Protein AF-A0A8K0J5G6-F1 (afdb_monomer)

Secondary structure (DSSP, 8-state):
-GGGHHHHHTS-GGG---TT-TTSPTT--TTSTHHHHHHHHHHHTTPPTTPPPPPGGG-EEEESSHHHHHHHHHTT-EEEE---HHHHHHTTT-HHHHHTT-S-TTSS--GGGS--TT-SSEEE-S-STT--GGGGT-----

Nearest PDB structures (foldseek):
  3s6j-assembly3_C  TM=9.181E-01  e=6.666E-02  Pseudomonas syringae pv. tomato
  3s6j-assembly3_D  TM=9.402E-01  e=8.494E-02  Pseudomonas syringae pv. tomato
  3iru-assembly1_A  TM=5.381E-01  e=3.864E-02  Oleispira antarctica
  2hcf-assembly1_A  TM=8.302E-01  e=1.466E+00  Chlorobaculum tepidum
  8k74-assembly1_B  TM=6.099E-01  e=4.363E+00  Klebsiella sp. PCX

Radius of gyration: 15.71 Å; Cα contacts (8 Å, |Δi|>4): 194; chains: 1; bounding box: 45×36×41 Å

pLDDT: mean 92.52, std 8.74, range [51.78, 98.62]

InterPro domains:
  IPR006439 HAD hydrolase, subfamily IA [TIGR01509] (26-82)
  IPR023214 HAD superfamily [G3DSA:3.40.50.1000] (2-93)
  IPR036412 HAD-like superfamily [SSF56784] (5-88)

Foldseek 3Di:
DVVCPVVCVVPDPQLDQDPPRPVADPPCDFLAQVSVVVSLVSVQVPDDPPDDRDDQQLDEAEEADLRSLLNSQLSVHAYEHAHDVVVCVVCPPCVQCSNQSNPCPVPDDPNVSTGHRPPNSYDYDNDCPPPPCVVSVHDDDD

Solvent-accessible surface area (backbone atoms only — not comparable to full-atom values): 8508 Å² total; per-residue (Å²): 116,84,91,44,52,74,70,52,65,81,48,62,73,84,56,66,74,59,99,81,42,83,89,58,60,89,90,42,52,70,34,41,25,52,64,59,50,49,36,52,49,40,46,51,75,67,55,59,94,89,60,80,73,79,52,46,71,77,38,79,41,80,32,53,49,69,38,47,39,20,8,30,28,46,44,53,24,26,32,41,37,41,45,54,72,68,57,50,65,76,44,64,93,42,57,52,39,36,54,9,25,63,70,48,78,76,49,88,72,62,69,89,47,32,57,54,68,86,67,72,55,33,48,81,40,89,67,69,94,78,58,65,42,70,84,73,74,47,76,79,88,128

Mean predicted aligned error: 4.29 Å

Sequence (142 aa):
TGHLADLFGVFPEHRRVLGDDARLAPGRGKPLPDIFLLALRTINESLDEGEEPVAPEECLVFEDAVPGVEAGRRAGMRVVWVPHPKLKEEVAGREGEILAGRAGEAGEVDMHQVGEVDDGWAEELATLEAFAFAKYGIVPAV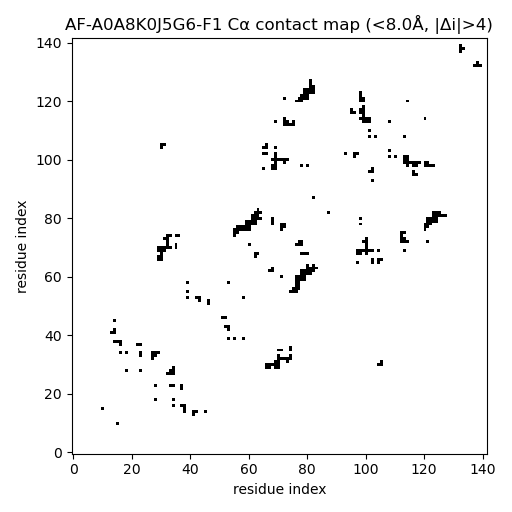

Organism: NCBI:txid83212

Structure (mmCIF, N/CA/C/O backbone):
data_AF-A0A8K0J5G6-F1
#
_entry.id   AF-A0A8K0J5G6-F1
#
loop_
_atom_site.group_PDB
_atom_site.id
_atom_site.type_symbol
_atom_site.label_atom_id
_atom_site.label_alt_id
_atom_site.label_comp_id
_atom_site.label_asym_id
_atom_site.label_entity_id
_atom_site.label_seq_id
_atom_site.pdbx_PDB_ins_code
_atom_site.Cartn_x
_atom_site.Cartn_y
_atom_site.Cartn_z
_atom_site.occupancy
_atom_site.B_iso_or_equiv
_atom_site.auth_seq_id
_atom_site.auth_comp_id
_atom_site.auth_asym_id
_atom_site.auth_atom_id
_atom_site.pdbx_PDB_model_num
ATOM 1 N N . THR A 1 1 ? -5.759 19.868 -5.446 1.00 51.78 1 THR A N 1
ATOM 2 C CA . THR A 1 1 ? -6.569 18.695 -5.046 1.00 51.78 1 THR A CA 1
ATOM 3 C C . THR A 1 1 ? -8.070 18.852 -5.300 1.00 51.78 1 THR A C 1
ATOM 5 O O . THR A 1 1 ? -8.770 17.854 -5.226 1.00 51.78 1 THR A O 1
ATOM 8 N N . GLY A 1 2 ? -8.587 20.036 -5.681 1.00 57.91 2 GLY A N 1
ATOM 9 C CA . GLY A 1 2 ? -10.033 20.263 -5.884 1.00 57.91 2 GLY A CA 1
ATOM 10 C C . GLY A 1 2 ? -10.731 19.407 -6.956 1.00 57.91 2 GLY A C 1
ATOM 11 O O . GLY A 1 2 ? -11.944 19.274 -6.910 1.00 57.91 2 GLY A O 1
ATOM 12 N N . HIS A 1 3 ? -9.989 18.783 -7.877 1.00 63.19 3 HIS A N 1
ATOM 13 C CA . HIS A 1 3 ? -10.540 17.905 -8.924 1.00 63.19 3 HIS A CA 1
ATOM 14 C C . HIS A 1 3 ? -10.802 16.457 -8.458 1.00 63.19 3 HIS A C 1
ATOM 16 O O . HIS A 1 3 ? -11.323 15.664 -9.230 1.00 63.19 3 HIS A O 1
ATOM 22 N N . LEU A 1 4 ? -10.423 16.104 -7.221 1.00 71.88 4 LEU A N 1
ATOM 23 C CA . LEU A 1 4 ? -10.553 14.752 -6.647 1.00 71.88 4 LEU A CA 1
ATOM 24 C C . LEU A 1 4 ? -11.499 14.719 -5.435 1.00 71.88 4 LEU A C 1
ATOM 26 O O . LEU A 1 4 ? -11.541 13.725 -4.715 1.00 71.88 4 LEU A O 1
ATOM 30 N N . ALA A 1 5 ? -12.235 15.805 -5.177 1.00 74.88 5 ALA A N 1
ATOM 31 C CA . ALA A 1 5 ? -13.109 15.912 -4.008 1.00 74.88 5 ALA A CA 1
ATOM 32 C C . ALA A 1 5 ? -14.163 14.791 -3.975 1.00 74.88 5 ALA A C 1
ATOM 34 O O . ALA A 1 5 ? -14.349 14.167 -2.933 1.00 74.88 5 ALA A O 1
ATOM 35 N N . ASP A 1 6 ? -14.761 14.482 -5.129 1.00 82.75 6 ASP A N 1
ATOM 36 C CA . ASP A 1 6 ? -15.745 13.403 -5.265 1.00 82.75 6 ASP A CA 1
ATOM 37 C C . ASP A 1 6 ? -15.118 12.027 -5.002 1.00 82.75 6 ASP A C 1
ATOM 39 O O . ASP A 1 6 ? -15.710 11.202 -4.308 1.00 82.75 6 ASP A O 1
ATOM 43 N N . LEU A 1 7 ? -13.883 11.804 -5.475 1.00 84.06 7 LEU A N 1
ATOM 44 C CA . LEU A 1 7 ? -13.143 10.567 -5.217 1.00 84.06 7 LEU A CA 1
ATOM 45 C C . LEU A 1 7 ? -12.858 10.393 -3.725 1.00 84.06 7 LEU A C 1
ATOM 47 O O . LEU A 1 7 ? -13.044 9.309 -3.189 1.00 84.06 7 LEU A O 1
ATOM 51 N N . PHE A 1 8 ? -12.420 11.443 -3.030 1.00 85.94 8 PHE A N 1
ATOM 52 C CA . PHE A 1 8 ? -12.171 11.338 -1.593 1.00 85.94 8 PHE A CA 1
ATOM 53 C C . PHE A 1 8 ? -13.460 11.225 -0.777 1.00 85.94 8 PHE A C 1
ATOM 55 O O . PHE A 1 8 ? -13.427 10.675 0.322 1.00 85.94 8 PHE A O 1
ATOM 62 N N . GLY A 1 9 ? -14.590 11.697 -1.310 1.00 89.00 9 GLY A N 1
ATOM 63 C CA . GLY A 1 9 ? -15.898 11.671 -0.659 1.00 89.00 9 GLY A CA 1
ATOM 64 C C . GLY A 1 9 ? -16.368 10.280 -0.229 1.00 89.00 9 GLY A C 1
ATOM 65 O O . GLY A 1 9 ? -17.086 10.181 0.762 1.00 89.00 9 GLY A O 1
ATOM 66 N N . VAL A 1 10 ? -15.921 9.214 -0.903 1.00 90.44 10 VAL A N 1
ATOM 67 C CA . VAL A 1 10 ? -16.287 7.827 -0.552 1.00 90.44 10 VAL A CA 1
ATOM 68 C C . VAL A 1 10 ? -15.520 7.277 0.658 1.00 90.44 10 VAL A C 1
ATOM 70 O O . VAL A 1 10 ? -15.898 6.243 1.201 1.00 90.44 10 VAL A O 1
ATOM 73 N N . PHE A 1 11 ? -14.466 7.963 1.110 1.00 92.31 11 PHE A N 1
ATOM 74 C CA . PHE A 1 11 ? -13.690 7.584 2.293 1.00 92.31 11 PHE A CA 1
ATOM 75 C C . PHE A 1 11 ? -14.057 8.485 3.480 1.00 92.31 11 PHE A C 1
ATOM 77 O O . PHE A 1 11 ? -14.047 9.709 3.314 1.00 92.31 11 PHE A O 1
ATOM 84 N N . PRO A 1 12 ? -14.317 7.953 4.689 1.00 93.00 12 PRO A N 1
ATOM 85 C CA . PRO A 1 12 ? -14.511 8.776 5.883 1.00 93.00 12 PRO A CA 1
ATOM 86 C C . PRO A 1 12 ? -13.306 9.687 6.122 1.00 93.00 12 PRO A C 1
ATOM 88 O O . PRO A 1 12 ? -12.172 9.220 6.085 1.00 93.00 12 PRO A O 1
ATOM 91 N N . GLU A 1 13 ? -13.536 10.978 6.379 1.00 93.62 13 GLU A N 1
ATOM 92 C CA . GLU A 1 13 ? -12.463 11.983 6.478 1.00 93.62 13 GLU A CA 1
ATOM 93 C C . GLU A 1 13 ? -11.377 11.597 7.488 1.00 93.62 13 GLU A C 1
ATOM 95 O O . GLU A 1 13 ? -10.194 11.664 7.171 1.00 93.62 13 GLU A O 1
ATOM 100 N N . HIS A 1 14 ? -11.779 11.095 8.657 1.00 94.06 14 HIS A N 1
ATOM 101 C CA . HIS A 1 14 ? -10.860 10.683 9.718 1.00 94.06 14 HIS A CA 1
ATOM 102 C C . HIS A 1 14 ? -10.005 9.454 9.362 1.00 94.06 14 HIS A C 1
ATOM 104 O O . HIS A 1 14 ? -9.019 9.212 10.044 1.00 94.06 14 HIS A O 1
ATOM 110 N N . ARG A 1 15 ? -10.349 8.696 8.307 1.00 95.31 15 ARG A N 1
ATOM 111 C CA . ARG A 1 15 ? -9.567 7.553 7.793 1.00 95.31 15 ARG A CA 1
ATOM 112 C C . ARG A 1 15 ? -8.681 7.915 6.599 1.00 95.31 15 ARG A C 1
ATOM 114 O O . ARG A 1 15 ? -7.977 7.053 6.080 1.00 95.31 15 ARG A O 1
ATOM 121 N N . ARG A 1 16 ? -8.697 9.169 6.135 1.00 94.88 16 ARG A N 1
ATOM 122 C CA . ARG A 1 16 ? -7.869 9.610 5.004 1.00 94.88 16 ARG A CA 1
ATOM 123 C C . ARG A 1 16 ? -6.452 9.916 5.488 1.00 94.88 16 ARG A C 1
ATOM 125 O O . ARG A 1 16 ? -6.260 10.739 6.376 1.00 94.88 16 ARG A O 1
ATOM 132 N N . VAL A 1 17 ? -5.465 9.281 4.863 1.00 95.44 17 VAL A N 1
ATOM 133 C CA . VAL A 1 17 ? -4.035 9.574 5.037 1.00 95.44 17 VAL A CA 1
ATOM 134 C C . VAL A 1 17 ? -3.486 9.996 3.681 1.00 95.44 17 VAL A C 1
ATOM 136 O O . VAL A 1 17 ? -3.629 9.263 2.703 1.00 95.44 17 VAL A O 1
ATOM 139 N N . LEU A 1 18 ? -2.895 11.187 3.606 1.00 93.50 18 LEU A N 1
ATOM 140 C CA . LEU A 1 18 ? -2.361 11.761 2.368 1.00 93.50 18 LEU A CA 1
ATOM 141 C C . LEU A 1 18 ? -0.828 11.842 2.419 1.00 93.50 18 LEU A C 1
ATOM 143 O O . LEU A 1 18 ? -0.216 11.681 3.470 1.00 93.50 18 LEU A O 1
ATOM 147 N N . GLY A 1 19 ? -0.190 12.073 1.268 1.00 89.00 19 GLY A N 1
ATOM 148 C CA . GLY A 1 19 ? 1.277 12.100 1.173 1.00 89.00 19 GLY A CA 1
ATOM 149 C C . GLY A 1 19 ? 1.949 13.230 1.965 1.00 89.00 19 GLY A C 1
ATOM 150 O O . GLY A 1 19 ? 3.131 13.132 2.277 1.00 89.00 19 GLY A O 1
ATOM 151 N N . ASP A 1 20 ? 1.203 14.283 2.295 1.00 90.06 20 ASP A N 1
ATOM 152 C CA . ASP A 1 20 ? 1.614 15.433 3.101 1.00 90.06 20 ASP A CA 1
ATOM 153 C C . ASP A 1 20 ? 1.098 15.371 4.552 1.00 90.06 20 ASP A C 1
ATOM 155 O O . ASP A 1 20 ? 1.144 16.371 5.270 1.00 90.06 20 ASP A O 1
ATOM 159 N N . ASP A 1 21 ? 0.617 14.208 5.003 1.00 94.50 21 ASP A N 1
ATOM 160 C CA . ASP A 1 21 ? 0.138 14.019 6.371 1.00 94.50 21 ASP A CA 1
ATOM 161 C C . ASP A 1 21 ? 1.254 14.290 7.393 1.00 94.50 21 ASP A C 1
ATOM 163 O O . ASP A 1 21 ? 2.297 13.634 7.401 1.00 94.50 21 ASP A O 1
ATOM 167 N N . ALA A 1 22 ? 1.020 15.249 8.293 1.00 94.25 22 ALA A N 1
ATOM 168 C CA . ALA A 1 22 ? 2.002 15.698 9.280 1.00 94.25 22 ALA A CA 1
ATOM 169 C C . ALA A 1 22 ? 2.418 14.612 10.292 1.00 94.25 22 ALA A C 1
ATOM 171 O O . ALA A 1 22 ? 3.407 14.788 11.004 1.00 94.25 22 ALA A O 1
ATOM 172 N N . ARG A 1 23 ? 1.676 13.499 10.378 1.00 95.12 23 ARG A N 1
ATOM 173 C CA . ARG A 1 23 ? 2.031 12.337 11.208 1.00 95.12 23 ARG A CA 1
ATOM 174 C C . ARG A 1 23 ? 3.166 11.509 10.596 1.00 95.12 23 ARG A C 1
ATOM 176 O O . ARG A 1 23 ? 3.753 10.689 11.299 1.00 95.12 23 ARG A O 1
ATOM 183 N N . LEU A 1 24 ? 3.492 11.714 9.318 1.00 94.38 24 LEU A N 1
ATOM 184 C CA . LEU A 1 24 ? 4.635 11.088 8.659 1.00 94.38 24 LEU A CA 1
ATOM 185 C C . LEU A 1 24 ? 5.902 11.907 8.909 1.00 94.38 24 LEU A C 1
ATOM 187 O O . LEU A 1 24 ? 5.961 13.106 8.632 1.00 94.38 24 LEU A O 1
ATOM 191 N N . ALA A 1 25 ? 6.951 11.255 9.410 1.00 92.00 25 ALA A N 1
ATOM 192 C CA . ALA A 1 25 ? 8.230 11.930 9.586 1.00 92.00 25 ALA A CA 1
ATOM 193 C C . ALA A 1 25 ? 8.887 12.245 8.221 1.00 92.00 25 ALA A C 1
ATOM 195 O O . ALA A 1 25 ? 8.747 11.471 7.267 1.00 92.00 25 ALA A O 1
ATOM 196 N N .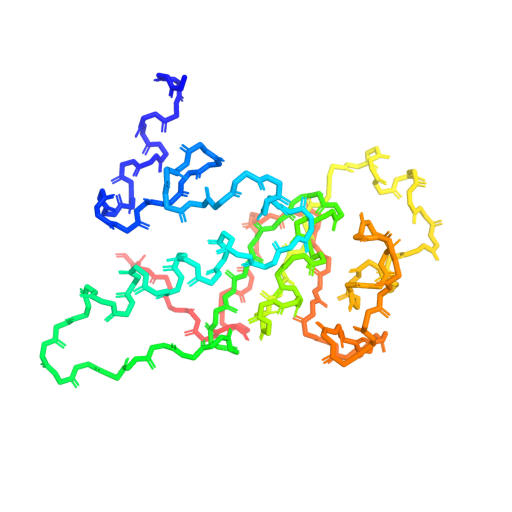 PRO A 1 26 ? 9.638 13.358 8.101 1.00 92.12 26 PRO A N 1
ATOM 197 C CA . PRO A 1 26 ? 10.328 13.707 6.862 1.00 92.12 26 PRO A CA 1
ATOM 198 C C . PRO A 1 26 ? 11.226 12.571 6.356 1.00 92.12 26 PRO A C 1
ATOM 200 O O . PRO A 1 26 ? 11.979 11.975 7.124 1.00 92.12 26 PRO A O 1
ATOM 203 N N . GLY A 1 27 ? 11.146 12.272 5.057 1.00 90.06 27 GLY A N 1
ATOM 204 C CA . GLY A 1 27 ? 11.914 11.186 4.437 1.00 90.06 27 GLY A CA 1
ATOM 205 C C . GLY A 1 27 ? 11.355 9.779 4.679 1.00 90.06 27 GLY A C 1
ATOM 206 O O . GLY A 1 27 ? 11.981 8.813 4.260 1.00 90.06 27 GLY A O 1
ATOM 207 N N . ARG A 1 28 ? 10.181 9.645 5.312 1.00 91.81 28 ARG A N 1
ATOM 208 C CA . ARG A 1 28 ? 9.489 8.360 5.534 1.00 91.81 28 ARG A CA 1
ATOM 209 C C . ARG A 1 28 ? 8.410 8.048 4.494 1.00 91.81 28 ARG A C 1
ATOM 211 O O . ARG A 1 28 ? 7.482 7.292 4.759 1.00 91.81 28 ARG A O 1
ATOM 218 N N . GLY A 1 29 ? 8.508 8.655 3.313 1.00 91.31 29 GLY A N 1
ATOM 219 C CA . GLY A 1 29 ? 7.646 8.308 2.188 1.00 91.31 29 GLY A CA 1
ATOM 220 C C . GLY A 1 29 ? 7.957 6.915 1.636 1.00 91.31 29 GLY A C 1
ATOM 221 O O . GLY A 1 29 ? 8.930 6.268 2.030 1.00 91.31 29 GLY A O 1
ATOM 222 N N . LYS A 1 30 ? 7.150 6.476 0.667 1.00 95.19 30 LYS A N 1
ATOM 223 C CA . LYS A 1 30 ? 7.440 5.279 -0.136 1.00 95.19 30 LYS A CA 1
ATOM 224 C C . LYS A 1 30 ? 8.876 5.376 -0.678 1.00 95.19 30 LYS A C 1
ATOM 226 O O . LYS A 1 30 ? 9.263 6.462 -1.115 1.00 95.19 30 LYS A O 1
ATOM 231 N N . PRO A 1 31 ? 9.663 4.292 -0.644 1.00 95.50 31 PRO A N 1
ATOM 232 C CA . PRO A 1 31 ? 9.268 2.887 -0.461 1.00 95.50 31 PRO A CA 1
ATOM 233 C C . PRO A 1 31 ? 9.243 2.377 0.992 1.00 95.50 31 PRO A C 1
ATOM 235 O O . PRO A 1 31 ? 9.189 1.167 1.230 1.00 95.50 31 PRO A O 1
ATOM 238 N N . LEU A 1 32 ? 9.301 3.269 1.982 1.00 94.88 32 LEU A N 1
ATOM 239 C CA . LEU A 1 32 ? 9.100 2.895 3.380 1.00 94.88 32 LEU A CA 1
ATOM 240 C C . LEU A 1 32 ? 7.602 2.658 3.663 1.00 94.88 32 LEU A C 1
ATOM 242 O O . LEU A 1 32 ? 6.751 3.302 3.041 1.00 94.88 32 LEU A O 1
ATOM 246 N N . PRO A 1 33 ? 7.256 1.735 4.582 1.00 96.31 33 PRO A N 1
ATOM 247 C CA . PRO A 1 33 ? 5.877 1.278 4.772 1.00 96.31 33 PRO A CA 1
ATOM 248 C C . PRO A 1 33 ? 4.999 2.258 5.563 1.00 96.31 33 PRO A C 1
ATOM 250 O O . PRO A 1 33 ? 3.807 2.017 5.744 1.00 96.31 33 PRO A O 1
ATOM 253 N N . ASP A 1 34 ? 5.576 3.348 6.070 1.00 96.62 34 ASP A N 1
ATOM 254 C CA . ASP A 1 34 ? 4.992 4.207 7.099 1.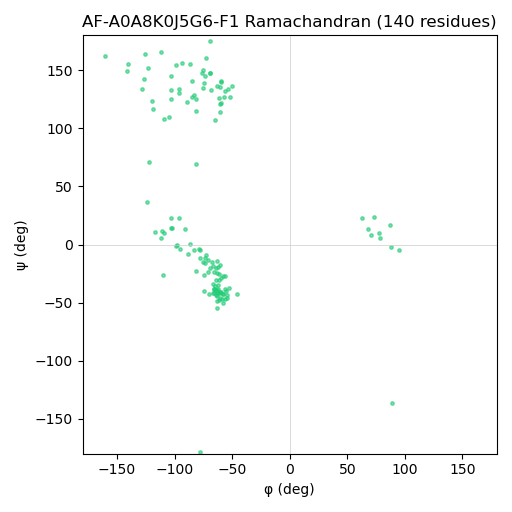00 96.62 34 ASP A CA 1
ATOM 255 C C . ASP A 1 34 ? 3.609 4.746 6.733 1.00 96.62 34 ASP A C 1
ATOM 257 O O . ASP A 1 34 ? 2.730 4.769 7.589 1.00 96.62 34 ASP A O 1
ATOM 261 N N . ILE A 1 35 ? 3.380 5.130 5.473 1.00 97.50 35 ILE A N 1
ATOM 262 C CA . ILE A 1 35 ? 2.069 5.639 5.042 1.00 97.50 35 ILE A CA 1
ATOM 263 C C . ILE A 1 3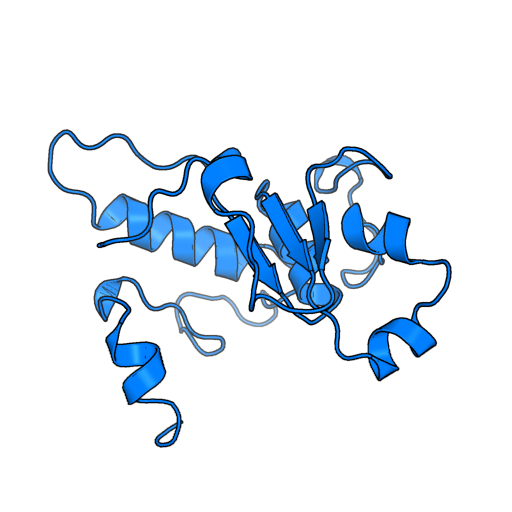5 ? 0.975 4.568 5.113 1.00 97.50 35 ILE A C 1
ATOM 265 O O . ILE A 1 35 ? -0.139 4.860 5.545 1.00 97.50 35 ILE A O 1
ATOM 269 N N . PHE A 1 36 ? 1.296 3.320 4.764 1.00 98.19 36 PHE A N 1
ATOM 270 C CA . PHE A 1 36 ? 0.351 2.208 4.837 1.00 98.19 36 PHE A CA 1
ATOM 271 C C . PHE A 1 36 ? 0.119 1.771 6.284 1.00 98.19 36 PHE A C 1
ATOM 273 O O . PHE A 1 36 ? -1.022 1.560 6.689 1.00 98.19 36 PHE A O 1
ATOM 280 N N . LEU A 1 37 ? 1.174 1.731 7.102 1.00 98.06 37 LEU A N 1
ATOM 281 C CA . LEU A 1 37 ? 1.054 1.444 8.535 1.00 98.06 37 LEU A CA 1
ATOM 282 C C . LEU A 1 37 ? 0.275 2.537 9.280 1.00 98.06 37 LEU A C 1
ATOM 284 O O . LEU A 1 37 ? -0.488 2.237 10.198 1.00 98.06 37 LEU A O 1
ATOM 288 N N . LEU A 1 38 ? 0.432 3.803 8.884 1.00 98.19 38 LEU A N 1
ATOM 289 C CA . LEU A 1 38 ? -0.351 4.916 9.413 1.00 98.19 38 LEU A CA 1
ATOM 290 C C . LEU A 1 38 ? -1.825 4.805 9.007 1.00 98.19 38 LEU A C 1
ATOM 292 O O . LEU A 1 38 ? -2.696 5.040 9.845 1.00 98.19 38 LEU A O 1
ATOM 296 N N . ALA A 1 39 ? -2.114 4.423 7.760 1.00 98.19 39 ALA A N 1
ATOM 297 C CA . ALA A 1 39 ? -3.481 4.176 7.309 1.00 98.19 39 ALA A CA 1
ATOM 298 C C . ALA A 1 39 ? -4.137 3.036 8.103 1.00 98.19 39 ALA A C 1
ATOM 300 O O . ALA A 1 39 ? -5.223 3.232 8.647 1.00 98.19 39 ALA A O 1
ATOM 301 N N . LEU A 1 40 ? -3.450 1.899 8.266 1.00 98.50 40 LEU A N 1
ATOM 302 C CA . LEU A 1 40 ? -3.945 0.774 9.064 1.00 98.50 40 LEU A CA 1
ATOM 303 C C . LEU A 1 40 ? -4.204 1.177 10.521 1.00 98.50 40 LEU A C 1
ATOM 305 O O . LEU A 1 40 ? -5.273 0.904 11.061 1.00 98.50 40 LEU A O 1
ATOM 309 N N . ARG A 1 41 ? -3.253 1.878 11.150 1.00 98.12 41 ARG A N 1
ATOM 310 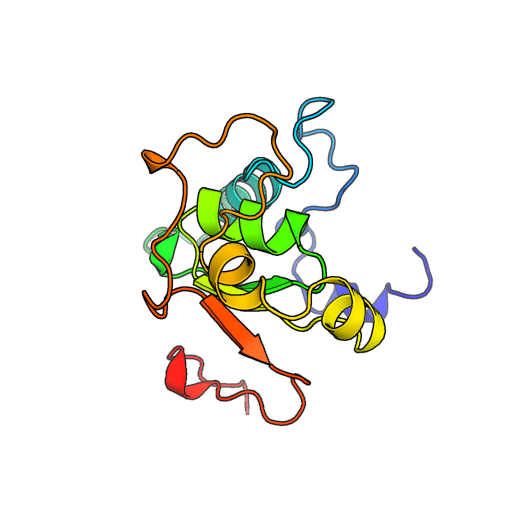C CA . ARG A 1 41 ? -3.428 2.410 12.507 1.00 98.12 41 ARG A CA 1
ATOM 311 C C . ARG A 1 41 ? -4.661 3.307 12.596 1.00 98.12 41 ARG A C 1
ATOM 313 O O . ARG A 1 41 ? -5.458 3.139 13.507 1.00 98.12 41 ARG A O 1
ATOM 320 N N . THR A 1 42 ? -4.823 4.223 11.643 1.00 98.00 42 THR A N 1
ATOM 321 C CA . THR A 1 42 ? -5.954 5.160 11.614 1.00 98.00 42 THR A CA 1
ATOM 322 C C . THR A 1 42 ? -7.290 4.419 11.489 1.00 98.00 42 THR A C 1
ATOM 324 O O . THR A 1 42 ? -8.262 4.802 12.133 1.00 98.00 42 THR A O 1
ATOM 327 N N . ILE A 1 43 ? -7.345 3.339 10.699 1.00 97.38 43 ILE A N 1
ATOM 328 C CA . ILE A 1 43 ? -8.524 2.468 10.613 1.00 97.38 43 ILE A CA 1
ATOM 329 C C . ILE A 1 43 ? -8.789 1.815 11.972 1.00 97.38 43 ILE A C 1
ATOM 331 O O . ILE A 1 43 ? -9.875 2.007 12.514 1.00 97.38 43 ILE A O 1
ATOM 335 N N . ASN A 1 44 ? -7.795 1.135 12.548 1.00 98.06 44 ASN A N 1
ATOM 336 C CA . ASN A 1 44 ? -7.934 0.395 13.806 1.00 98.06 44 ASN A CA 1
ATOM 337 C C . ASN A 1 44 ? -8.294 1.286 15.007 1.00 98.06 44 ASN A C 1
ATOM 339 O O . ASN A 1 44 ? -9.066 0.874 15.865 1.00 98.06 44 ASN A O 1
ATOM 343 N N . GLU A 1 45 ? -7.789 2.519 15.062 1.00 97.19 45 GLU A N 1
ATOM 344 C CA . GLU A 1 45 ? -8.135 3.503 16.102 1.00 97.19 45 GLU A CA 1
ATOM 345 C C . GLU A 1 45 ? -9.569 4.048 15.969 1.00 97.19 45 GLU A C 1
ATOM 347 O O . GLU A 1 45 ? -10.072 4.686 16.892 1.00 97.19 45 GLU A O 1
ATOM 352 N N . SER A 1 46 ? -10.223 3.813 14.830 1.00 96.56 46 SER A N 1
ATOM 353 C CA . SER A 1 46 ? -11.578 4.288 14.520 1.00 96.56 46 SER A CA 1
ATOM 354 C C . SER A 1 46 ? -12.623 3.172 14.450 1.00 96.56 46 SER A C 1
ATOM 356 O O . SER A 1 46 ? -13.707 3.395 13.907 1.00 96.56 46 SER A O 1
ATOM 358 N N . LEU A 1 47 ? -12.270 1.967 14.898 1.00 96.31 47 LEU A N 1
ATOM 359 C CA . LEU A 1 47 ? -13.193 0.842 15.004 1.00 96.31 47 LEU A CA 1
ATOM 360 C C . LEU A 1 47 ? -14.126 1.022 16.206 1.00 96.31 47 LEU A C 1
ATOM 362 O O . LEU A 1 47 ? -13.751 1.640 17.208 1.00 96.31 47 LEU A O 1
ATOM 366 N N . ASP A 1 48 ? -15.336 0.480 16.098 1.00 95.94 48 ASP A N 1
ATOM 367 C CA . ASP A 1 48 ? -16.308 0.493 17.188 1.00 95.94 48 ASP A CA 1
ATOM 368 C C . ASP A 1 48 ? -15.905 -0.486 18.308 1.00 95.94 48 ASP A C 1
ATOM 370 O O . ASP A 1 48 ? -15.114 -1.417 18.126 1.00 95.94 48 ASP A O 1
ATOM 374 N N . GLU A 1 49 ? -16.456 -0.287 19.509 1.00 94.25 49 GLU A N 1
ATOM 375 C CA . GLU A 1 49 ? -16.191 -1.180 20.639 1.00 94.25 49 GLU A CA 1
ATOM 376 C C . GLU A 1 49 ? -16.625 -2.619 20.312 1.00 94.25 49 GLU A C 1
ATOM 378 O O . GLU A 1 49 ? -17.792 -2.888 20.030 1.00 94.25 49 GLU A O 1
ATOM 383 N N . GLY A 1 50 ? -15.674 -3.553 20.390 1.00 94.38 50 GLY A N 1
ATOM 384 C CA . GLY A 1 50 ? -15.901 -4.973 20.118 1.00 94.38 50 GLY A CA 1
ATOM 385 C C . GLY A 1 50 ? -15.570 -5.418 18.692 1.00 94.38 50 GLY A C 1
ATOM 386 O O . GLY A 1 50 ? -15.608 -6.620 18.437 1.00 94.38 50 GLY A O 1
ATOM 387 N N . GLU A 1 51 ? -15.210 -4.505 17.787 1.00 96.81 51 GLU A N 1
ATOM 388 C CA . GLU A 1 51 ? -14.623 -4.877 16.497 1.00 96.81 51 GLU A CA 1
ATOM 389 C C . GLU A 1 51 ? -13.163 -5.334 16.670 1.00 96.81 51 GLU A C 1
ATOM 391 O O . GLU A 1 51 ? -12.390 -4.756 17.441 1.00 96.81 51 GLU A O 1
ATOM 396 N N . GLU A 1 52 ? -12.777 -6.395 15.958 1.00 96.94 52 GLU A N 1
ATOM 397 C CA . GLU A 1 52 ? -11.400 -6.894 15.969 1.00 96.94 52 GLU A CA 1
ATOM 398 C C . GLU A 1 52 ? -10.487 -5.981 15.127 1.00 96.94 52 GLU A C 1
ATOM 400 O O . GLU A 1 52 ? -10.864 -5.602 14.015 1.00 96.94 52 GLU A O 1
ATOM 405 N N . PRO A 1 53 ? -9.285 -5.617 15.619 1.00 97.44 53 PRO A N 1
ATOM 406 C CA . PRO A 1 53 ? -8.322 -4.858 14.829 1.00 97.44 53 PRO A CA 1
ATOM 40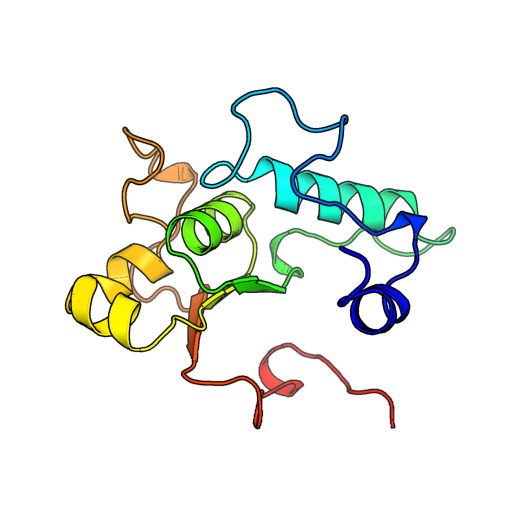7 C C . PRO A 1 53 ? -7.908 -5.608 13.562 1.00 97.44 53 PRO A C 1
ATOM 409 O O . PRO A 1 53 ? -7.557 -6.783 13.624 1.00 97.44 53 PRO A O 1
ATOM 412 N N . VAL A 1 54 ? -7.854 -4.891 12.443 1.00 97.81 54 VAL A N 1
ATOM 413 C CA . VAL A 1 54 ? -7.397 -5.414 11.153 1.00 97.81 54 VAL A CA 1
ATOM 414 C C . VAL A 1 54 ? -5.896 -5.699 11.217 1.00 97.81 54 VAL A C 1
ATOM 416 O O . VAL A 1 54 ? -5.112 -4.858 11.682 1.00 97.81 54 VAL A O 1
ATOM 419 N N . ALA A 1 55 ? -5.482 -6.868 10.737 1.00 97.94 55 ALA A N 1
ATOM 420 C CA . ALA A 1 55 ? -4.080 -7.238 10.594 1.00 97.94 55 ALA A CA 1
ATOM 421 C C . ALA A 1 55 ? -3.502 -6.762 9.242 1.00 97.94 55 ALA A C 1
ATOM 423 O O . ALA A 1 55 ? -4.242 -6.575 8.270 1.00 97.94 55 ALA A O 1
ATOM 424 N N . PRO A 1 56 ? -2.175 -6.557 9.121 1.00 97.94 56 PRO A N 1
ATOM 425 C CA . PRO A 1 56 ? -1.574 -6.162 7.848 1.00 97.94 56 PRO A CA 1
ATOM 426 C C . PRO A 1 56 ? -1.879 -7.118 6.685 1.00 97.94 56 PRO A C 1
ATOM 428 O O . PRO A 1 56 ? -2.148 -6.668 5.576 1.00 97.94 56 PRO A O 1
ATOM 431 N N . GLU A 1 57 ? -1.909 -8.424 6.932 1.00 96.38 57 GLU A N 1
ATOM 432 C CA . GLU A 1 57 ? -2.219 -9.459 5.940 1.00 96.38 57 GLU A CA 1
ATOM 433 C C . GLU A 1 57 ? -3.665 -9.425 5.419 1.00 96.38 57 GLU A C 1
ATOM 435 O O . GLU A 1 57 ? -3.957 -9.962 4.346 1.00 96.38 57 GLU A O 1
ATOM 440 N N . GLU A 1 58 ? -4.562 -8.761 6.148 1.00 96.56 58 GLU A N 1
ATOM 441 C CA . GLU A 1 58 ? -5.954 -8.527 5.758 1.00 96.56 58 GLU A CA 1
ATOM 442 C C . GLU A 1 58 ? -6.108 -7.245 4.927 1.00 96.56 58 GLU A C 1
ATOM 444 O O . GLU A 1 58 ? -7.168 -6.987 4.354 1.00 96.56 58 GLU A O 1
ATOM 449 N N . CYS A 1 59 ? -5.045 -6.444 4.814 1.00 98.00 59 CYS A N 1
ATOM 450 C CA . CYS A 1 59 ? -5.032 -5.241 3.997 1.00 98.00 59 CYS A CA 1
ATOM 451 C C . CYS A 1 59 ? -4.684 -5.556 2.539 1.00 98.00 59 CYS A C 1
ATOM 453 O O . CYS A 1 59 ? -3.773 -6.334 2.237 1.00 98.00 59 CYS A O 1
ATOM 455 N N . LEU A 1 60 ? -5.372 -4.864 1.629 1.00 98.06 60 LEU A N 1
ATOM 456 C CA . LEU A 1 60 ? -5.105 -4.889 0.197 1.00 98.06 60 LEU A CA 1
ATOM 457 C C . LEU A 1 60 ? -4.726 -3.491 -0.299 1.00 98.06 60 LEU A C 1
ATOM 459 O O . LEU A 1 60 ? -5.532 -2.563 -0.254 1.00 98.06 60 LEU A O 1
ATOM 463 N N . VAL A 1 61 ? -3.502 -3.358 -0.796 1.00 98.31 61 VAL A N 1
ATOM 464 C CA . VAL A 1 61 ? -2.951 -2.122 -1.353 1.00 98.31 61 VAL A CA 1
ATOM 465 C C . VAL A 1 61 ? -3.109 -2.128 -2.869 1.00 98.31 61 VAL A C 1
ATOM 467 O O . VAL A 1 61 ? -2.696 -3.077 -3.528 1.00 98.31 61 VAL A O 1
ATOM 470 N N . PHE A 1 62 ? -3.650 -1.048 -3.430 1.00 98.00 62 PHE A N 1
ATOM 471 C CA . PHE A 1 62 ? -3.638 -0.790 -4.871 1.00 98.00 62 PHE A CA 1
ATOM 472 C C . PHE A 1 62 ? -2.571 0.256 -5.181 1.00 98.00 62 PHE A C 1
ATOM 474 O O . PHE A 1 62 ? -2.587 1.339 -4.596 1.00 98.00 62 PHE A O 1
ATOM 481 N N . GLU A 1 63 ? -1.654 -0.067 -6.088 1.00 98.12 63 GLU A N 1
ATOM 482 C CA . GLU A 1 63 ? -0.505 0.779 -6.417 1.00 98.12 63 GLU A CA 1
ATOM 483 C C . GLU A 1 63 ? -0.187 0.765 -7.901 1.00 98.12 63 GLU A C 1
ATOM 485 O O . GLU A 1 63 ? -0.378 -0.249 -8.559 1.00 98.12 63 GLU A O 1
ATOM 490 N N . ASP A 1 64 ? 0.345 1.863 -8.424 1.00 97.44 64 ASP A N 1
ATOM 491 C CA . ASP A 1 64 ? 0.800 1.975 -9.813 1.00 97.44 64 ASP A CA 1
ATOM 492 C C . ASP A 1 64 ? 2.329 2.071 -9.917 1.00 97.44 64 ASP A C 1
ATOM 494 O O . ASP A 1 64 ? 2.916 1.647 -10.918 1.00 97.44 64 ASP A O 1
ATOM 498 N N . ALA A 1 65 ? 2.995 2.565 -8.872 1.00 97.50 65 ALA A N 1
ATOM 499 C CA . ALA A 1 65 ? 4.427 2.827 -8.868 1.00 97.50 65 ALA A CA 1
ATOM 500 C C . ALA A 1 65 ? 5.231 1.758 -8.109 1.00 97.50 65 ALA A C 1
ATOM 502 O O . ALA A 1 65 ? 4.826 1.271 -7.052 1.00 97.50 65 ALA A O 1
ATOM 503 N N . VAL A 1 66 ? 6.441 1.463 -8.599 1.00 97.50 66 VAL A N 1
ATOM 504 C CA . VAL A 1 66 ? 7.360 0.484 -7.987 1.00 97.50 66 VAL A CA 1
ATOM 505 C C . VAL A 1 66 ? 7.657 0.779 -6.505 1.00 97.50 66 VAL A C 1
ATOM 507 O O . VAL A 1 66 ? 7.510 -0.138 -5.693 1.00 97.50 66 VAL A O 1
ATOM 510 N N . PRO A 1 67 ? 7.971 2.029 -6.086 1.00 96.94 67 PRO A N 1
ATOM 511 C CA . PRO A 1 67 ? 8.185 2.322 -4.669 1.00 96.94 67 PRO A CA 1
ATOM 512 C C . PRO A 1 67 ? 6.950 2.049 -3.802 1.00 96.94 67 PRO A C 1
ATOM 514 O O . PRO A 1 67 ? 7.077 1.706 -2.630 1.00 96.94 67 PRO A O 1
ATOM 517 N N . GLY A 1 68 ? 5.747 2.207 -4.359 1.00 97.81 68 GLY A N 1
ATOM 518 C CA . GLY A 1 68 ? 4.499 1.930 -3.658 1.00 97.81 68 GLY A CA 1
ATOM 519 C C . GLY A 1 68 ? 4.280 0.442 -3.424 1.00 97.81 68 GLY A C 1
ATOM 520 O O . GLY A 1 68 ? 3.935 0.054 -2.308 1.00 97.81 68 GLY A O 1
ATOM 521 N N . VAL A 1 69 ? 4.559 -0.390 -4.431 1.00 98.06 69 VAL A N 1
ATOM 522 C CA . VAL A 1 69 ? 4.513 -1.853 -4.286 1.00 98.06 69 VAL A CA 1
ATOM 523 C C . VAL A 1 69 ? 5.458 -2.304 -3.182 1.00 98.06 69 VAL A C 1
ATOM 525 O O . VAL A 1 69 ? 5.054 -3.008 -2.258 1.00 98.06 69 VAL A O 1
ATOM 528 N N . GLU A 1 70 ? 6.700 -1.834 -3.234 1.00 97.12 70 GLU A N 1
ATOM 529 C CA . GLU A 1 70 ? 7.720 -2.161 -2.246 1.00 97.12 70 GLU A CA 1
ATOM 530 C C . GLU A 1 70 ? 7.316 -1.705 -0.828 1.00 97.12 70 GLU A C 1
ATOM 532 O O . GLU A 1 70 ? 7.440 -2.476 0.125 1.00 97.12 70 GLU A O 1
ATOM 537 N N . ALA A 1 71 ? 6.730 -0.514 -0.677 1.00 97.44 71 ALA A N 1
ATOM 538 C CA . ALA A 1 71 ? 6.188 -0.053 0.603 1.00 97.44 71 ALA A CA 1
ATOM 539 C C . ALA A 1 71 ? 5.030 -0.924 1.122 1.00 97.44 71 ALA A C 1
ATOM 541 O O . ALA A 1 71 ? 4.982 -1.216 2.317 1.00 97.44 71 ALA A O 1
ATOM 542 N N . GLY A 1 72 ? 4.113 -1.357 0.250 1.00 97.94 72 GLY A N 1
ATOM 543 C CA . GLY A 1 72 ? 3.009 -2.249 0.621 1.00 97.94 72 GLY A CA 1
ATOM 544 C C . GLY A 1 72 ? 3.513 -3.614 1.091 1.00 97.94 72 GLY A C 1
ATOM 545 O O . GLY A 1 72 ? 3.094 -4.106 2.140 1.00 97.94 72 GLY A O 1
ATOM 546 N N . ARG A 1 73 ? 4.503 -4.175 0.383 1.00 97.25 73 ARG A N 1
ATOM 547 C CA . ARG A 1 73 ? 5.185 -5.414 0.783 1.00 97.25 73 ARG A CA 1
ATOM 548 C C . ARG A 1 73 ? 5.865 -5.272 2.144 1.00 97.25 73 ARG A C 1
ATOM 550 O O . ARG A 1 73 ? 5.656 -6.123 3.004 1.00 97.25 73 ARG A O 1
ATOM 557 N N . ARG A 1 74 ? 6.593 -4.172 2.372 1.00 96.38 74 ARG A N 1
ATOM 558 C CA . ARG A 1 74 ? 7.222 -3.865 3.671 1.00 96.38 74 ARG A CA 1
ATOM 559 C C . ARG A 1 74 ? 6.246 -3.660 4.812 1.00 96.38 74 ARG A C 1
ATOM 561 O O . ARG A 1 74 ? 6.613 -3.850 5.968 1.00 96.38 74 ARG A O 1
ATOM 568 N N . ALA A 1 75 ? 5.015 -3.271 4.505 1.00 97.19 75 ALA A N 1
ATOM 569 C CA . ALA A 1 75 ? 3.956 -3.170 5.492 1.00 97.19 75 ALA A CA 1
ATOM 570 C C . ALA A 1 75 ? 3.348 -4.539 5.849 1.00 97.19 75 ALA A C 1
ATOM 572 O O . ALA A 1 75 ? 2.493 -4.586 6.723 1.00 97.19 75 ALA A O 1
ATOM 573 N N . GLY A 1 76 ? 3.760 -5.635 5.197 1.00 97.06 76 GLY A N 1
ATOM 574 C CA . GLY A 1 76 ? 3.167 -6.966 5.366 1.00 97.06 76 GLY A CA 1
ATOM 575 C C . GLY A 1 76 ? 1.834 -7.143 4.632 1.00 97.06 76 GLY A C 1
ATOM 576 O O . GLY A 1 76 ? 1.150 -8.143 4.830 1.00 97.06 76 GLY A O 1
ATOM 577 N N . MET A 1 77 ? 1.458 -6.194 3.774 1.00 98.19 77 MET A N 1
ATOM 578 C CA . MET A 1 77 ? 0.145 -6.150 3.131 1.00 98.19 77 MET A CA 1
ATOM 579 C C . MET A 1 77 ? 0.156 -6.834 1.766 1.00 98.19 77 MET A C 1
ATOM 581 O O . MET A 1 77 ? 1.198 -6.931 1.109 1.00 98.19 77 MET A O 1
ATOM 585 N N . ARG A 1 78 ? -1.019 -7.284 1.320 1.00 97.81 78 ARG A N 1
ATOM 586 C CA . ARG A 1 78 ? -1.201 -7.779 -0.048 1.00 97.81 78 ARG A CA 1
ATOM 587 C C . ARG A 1 78 ? -1.199 -6.602 -1.013 1.00 97.81 78 ARG A C 1
ATOM 589 O O . ARG A 1 78 ? -1.726 -5.541 -0.682 1.00 97.81 78 ARG A O 1
ATOM 596 N N . VAL A 1 79 ? -0.648 -6.783 -2.212 1.00 98.56 79 VAL A N 1
ATOM 597 C CA . VAL A 1 79 ? -0.525 -5.688 -3.190 1.00 98.56 79 VAL A CA 1
ATOM 598 C C . VAL A 1 79 ? -1.088 -6.076 -4.554 1.00 98.56 79 VAL A C 1
ATOM 600 O O . VAL A 1 79 ? -0.777 -7.128 -5.098 1.00 98.56 79 VAL A O 1
ATOM 603 N N . VAL A 1 80 ? -1.884 -5.191 -5.138 1.00 98.50 80 VAL A N 1
ATOM 604 C CA . VAL A 1 80 ? -2.302 -5.236 -6.538 1.00 98.50 80 VAL A CA 1
ATOM 605 C C . VAL A 1 80 ? -1.587 -4.104 -7.253 1.00 98.50 80 VAL A C 1
ATOM 607 O O . VAL A 1 80 ? -1.892 -2.929 -7.040 1.00 98.50 80 VAL A O 1
ATOM 610 N N . TRP A 1 81 ? -0.616 -4.464 -8.084 1.00 98.62 81 TRP A N 1
ATOM 611 C CA . TRP A 1 81 ? 0.136 -3.520 -8.890 1.00 98.62 81 TRP A CA 1
ATOM 612 C C . TRP A 1 81 ? -0.555 -3.309 -10.239 1.00 98.62 81 TRP A C 1
ATOM 614 O O . TRP A 1 81 ? -0.782 -4.257 -10.988 1.00 98.62 81 TRP A O 1
ATOM 624 N N . VAL A 1 82 ? -0.894 -2.060 -10.547 1.00 98.31 82 VAL A N 1
ATOM 625 C CA . VAL A 1 82 ? -1.579 -1.625 -11.767 1.00 98.31 82 VAL A CA 1
ATOM 626 C C . VAL A 1 82 ? -0.708 -0.590 -12.486 1.00 98.31 82 VAL A C 1
ATOM 628 O O . VAL A 1 82 ? -1.014 0.606 -12.464 1.00 98.31 82 VAL A O 1
ATOM 631 N N . PRO A 1 83 ? 0.428 -1.005 -13.077 1.00 97.81 83 PRO A N 1
ATOM 632 C CA . PRO A 1 83 ? 1.368 -0.070 -13.672 1.00 97.81 83 PRO A CA 1
ATOM 633 C C . PRO A 1 83 ? 0.809 0.589 -14.925 1.00 97.81 83 PRO A C 1
ATOM 635 O O . PRO A 1 83 ? 0.137 -0.029 -15.754 1.00 97.81 83 PRO A O 1
ATOM 638 N N . HIS A 1 84 ? 1.216 1.836 -15.144 1.00 97.44 84 HIS A N 1
ATOM 639 C CA . HIS A 1 84 ? 1.071 2.449 -16.456 1.00 97.44 84 HIS A CA 1
ATOM 640 C C . HIS A 1 84 ? 1.841 1.624 -17.518 1.00 97.44 84 HIS A C 1
ATOM 642 O O . HIS A 1 84 ? 2.984 1.236 -17.259 1.00 97.44 84 HIS A O 1
ATOM 648 N N . PRO A 1 85 ? 1.311 1.417 -18.745 1.00 96.81 85 PRO A N 1
ATOM 649 C CA . PRO A 1 85 ? 1.953 0.570 -19.759 1.00 96.81 85 PRO A CA 1
ATOM 650 C C . PRO A 1 85 ? 3.418 0.917 -20.062 1.00 96.81 85 PRO A C 1
ATOM 652 O O . PRO A 1 85 ? 4.246 0.029 -20.211 1.00 96.81 85 PRO A O 1
ATOM 655 N N . LYS A 1 86 ? 3.767 2.209 -20.078 1.00 97.25 86 LYS A N 1
ATOM 656 C CA . LYS A 1 86 ? 5.164 2.648 -20.263 1.00 97.25 86 LYS A CA 1
ATOM 657 C C . LYS A 1 86 ? 6.092 2.245 -19.118 1.00 97.25 86 LYS A C 1
ATOM 659 O O . LYS A 1 86 ? 7.221 1.862 -19.380 1.00 97.25 86 LYS A O 1
ATOM 664 N N . LEU A 1 87 ? 5.621 2.301 -17.869 1.00 96.19 87 LEU A N 1
ATOM 665 C CA . LEU A 1 87 ? 6.418 1.825 -16.737 1.00 96.19 87 LEU A CA 1
ATOM 666 C C . LEU A 1 87 ? 6.666 0.322 -16.877 1.00 96.19 87 LEU A C 1
ATOM 668 O O . LEU A 1 87 ? 7.774 -0.139 -16.639 1.00 96.19 87 LEU A O 1
ATOM 672 N N . LYS A 1 88 ? 5.654 -0.427 -17.333 1.00 95.69 88 LYS A N 1
ATOM 673 C CA . LYS A 1 88 ? 5.788 -1.859 -17.613 1.00 95.69 88 LYS A CA 1
ATOM 674 C C . LYS A 1 88 ? 6.853 -2.148 -18.678 1.00 95.69 88 LYS A C 1
ATOM 676 O O . LYS A 1 88 ? 7.634 -3.074 -18.511 1.00 95.69 88 LYS A O 1
ATOM 681 N N . GLU A 1 89 ? 6.921 -1.345 -19.740 1.00 97.06 89 GLU A N 1
ATOM 682 C CA . GLU A 1 89 ? 7.994 -1.445 -20.742 1.00 97.06 89 GLU A CA 1
ATOM 683 C C . GLU A 1 89 ? 9.380 -1.163 -20.137 1.00 97.06 89 GLU A C 1
ATOM 685 O O . GLU A 1 89 ? 10.337 -1.873 -20.441 1.00 97.06 89 GLU A O 1
ATOM 690 N N . GLU A 1 90 ? 9.494 -0.154 -19.268 1.00 96.81 90 GLU A N 1
ATOM 691 C CA . GLU A 1 90 ? 10.760 0.239 -18.632 1.00 96.81 90 GLU A CA 1
ATOM 692 C C . GLU A 1 90 ? 11.308 -0.817 -17.664 1.00 96.81 90 GLU A C 1
ATOM 694 O O . GLU A 1 90 ? 12.524 -0.979 -17.548 1.00 96.81 90 GLU A O 1
ATOM 699 N N . VAL A 1 91 ? 10.427 -1.545 -16.977 1.00 96.31 91 VAL A N 1
ATOM 700 C CA . VAL A 1 91 ? 10.799 -2.548 -15.967 1.00 96.31 91 VAL A CA 1
ATOM 701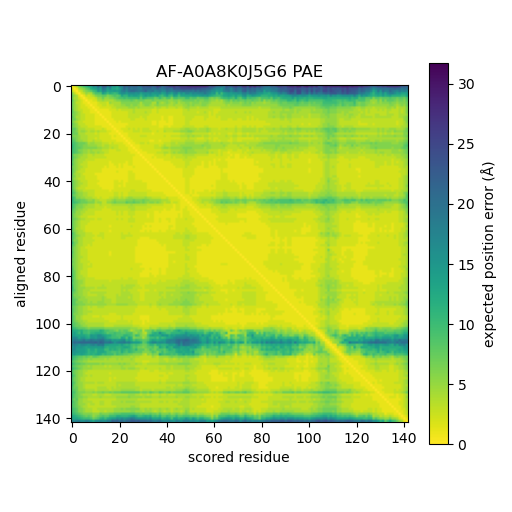 C C . VAL A 1 91 ? 10.683 -3.989 -16.465 1.00 96.31 91 VAL A C 1
ATOM 703 O O . VAL A 1 91 ? 10.728 -4.919 -15.660 1.00 96.31 91 VAL A O 1
ATOM 706 N N . ALA A 1 92 ? 10.552 -4.180 -17.779 1.00 96.69 92 ALA A N 1
ATOM 707 C CA . ALA A 1 92 ? 10.382 -5.490 -18.392 1.00 96.69 92 ALA A CA 1
ATOM 708 C C . ALA A 1 92 ? 11.471 -6.483 -17.941 1.00 96.69 92 ALA A C 1
ATOM 710 O O . ALA A 1 92 ? 12.671 -6.218 -18.055 1.00 96.69 92 ALA A O 1
ATOM 711 N N . GLY A 1 93 ? 11.046 -7.642 -17.439 1.00 96.81 93 GLY A N 1
ATOM 712 C CA . GLY A 1 93 ? 11.917 -8.683 -16.888 1.00 96.81 93 GLY A CA 1
ATOM 713 C C . GLY A 1 93 ? 12.242 -8.533 -15.397 1.00 96.81 93 GLY A C 1
ATOM 714 O O . GLY A 1 93 ? 12.935 -9.391 -14.852 1.00 96.81 93 GLY A O 1
ATOM 715 N N . ARG A 1 94 ? 11.759 -7.477 -14.729 1.00 96.69 94 ARG A N 1
ATOM 716 C CA . ARG A 1 94 ? 11.925 -7.237 -13.282 1.00 96.69 94 ARG A CA 1
ATOM 717 C C . ARG A 1 94 ? 10.620 -7.357 -12.495 1.00 96.69 94 ARG A C 1
ATOM 719 O O . ARG A 1 94 ? 10.599 -7.091 -11.297 1.00 96.69 94 ARG A O 1
ATOM 726 N N . GLU A 1 95 ? 9.526 -7.758 -13.134 1.00 97.38 95 GLU A N 1
ATOM 727 C CA . GLU A 1 95 ? 8.188 -7.789 -12.538 1.00 97.38 95 GLU A CA 1
ATOM 728 C C . GLU A 1 95 ? 8.149 -8.669 -11.284 1.00 97.38 95 GLU A C 1
ATOM 730 O O . GLU A 1 95 ? 7.612 -8.254 -10.262 1.00 97.38 95 GLU A O 1
ATOM 735 N N . GLY A 1 96 ? 8.787 -9.843 -11.320 1.00 97.19 96 GLY A N 1
ATOM 736 C CA . GLY A 1 96 ? 8.870 -10.735 -10.160 1.00 97.19 96 GLY A CA 1
ATOM 737 C C . GLY A 1 96 ? 9.575 -10.095 -8.956 1.00 97.19 96 GLY A C 1
ATOM 738 O O . GLY A 1 96 ? 9.101 -10.220 -7.828 1.00 97.19 96 GLY A O 1
ATOM 739 N N . GLU A 1 97 ? 10.664 -9.352 -9.185 1.00 96.19 97 GLU A N 1
ATOM 740 C CA . GLU A 1 97 ? 11.368 -8.612 -8.124 1.00 96.19 97 GLU A CA 1
ATOM 741 C C . GLU A 1 97 ? 10.493 -7.493 -7.556 1.00 96.19 97 GLU A C 1
ATOM 743 O O . GLU A 1 97 ? 10.431 -7.308 -6.341 1.00 96.19 97 GLU A O 1
ATOM 748 N N . ILE A 1 98 ? 9.785 -6.768 -8.424 1.00 97.12 98 ILE A N 1
ATOM 749 C CA . ILE A 1 98 ? 8.875 -5.690 -8.029 1.00 97.12 98 ILE A CA 1
ATOM 750 C C . ILE A 1 98 ? 7.735 -6.245 -7.175 1.00 97.12 98 ILE A C 1
ATOM 752 O O . ILE A 1 98 ? 7.491 -5.728 -6.087 1.00 97.12 98 ILE A O 1
ATOM 756 N N . LEU A 1 99 ? 7.086 -7.329 -7.608 1.00 97.88 99 LEU A N 1
ATOM 757 C CA . LEU A 1 99 ? 6.002 -7.981 -6.866 1.00 97.88 99 LEU A CA 1
ATOM 758 C C . LEU A 1 99 ? 6.477 -8.562 -5.522 1.00 97.88 99 LEU A C 1
ATOM 760 O O . LEU A 1 99 ? 5.730 -8.560 -4.541 1.00 97.88 99 LEU A O 1
ATOM 764 N N . ALA A 1 100 ? 7.737 -8.986 -5.428 1.00 96.88 100 ALA A N 1
ATOM 765 C CA . ALA A 1 100 ? 8.356 -9.368 -4.160 1.00 96.88 100 ALA A CA 1
ATOM 766 C C . ALA A 1 100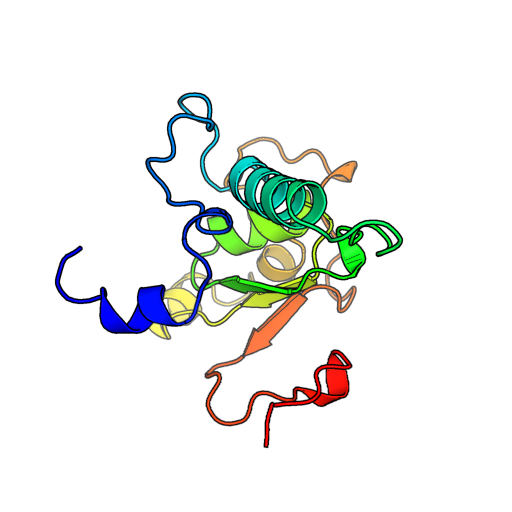 ? 8.696 -8.161 -3.258 1.00 96.88 100 ALA A C 1
ATOM 768 O O . ALA A 1 100 ? 9.022 -8.341 -2.086 1.00 96.88 100 ALA A O 1
ATOM 769 N N . GLY A 1 101 ? 8.635 -6.925 -3.767 1.00 95.44 101 GLY A N 1
ATOM 770 C CA . GLY A 1 101 ? 9.096 -5.727 -3.059 1.00 95.44 101 GLY A CA 1
ATOM 771 C C . GLY A 1 101 ? 10.623 -5.634 -2.981 1.00 95.44 101 GLY A C 1
ATOM 772 O O . GLY A 1 101 ? 11.165 -5.002 -2.083 1.00 95.44 101 GLY A O 1
ATOM 773 N N . ARG A 1 102 ? 11.333 -6.292 -3.899 1.00 94.56 102 ARG A N 1
ATOM 774 C CA . ARG A 1 102 ? 12.800 -6.378 -3.968 1.00 94.56 102 ARG A CA 1
ATOM 775 C C . ARG A 1 102 ? 13.390 -5.463 -5.045 1.00 94.56 102 ARG A C 1
ATOM 777 O O . ARG A 1 102 ? 14.497 -5.708 -5.513 1.00 94.56 102 ARG A O 1
ATOM 784 N N . ALA A 1 103 ? 12.669 -4.416 -5.447 1.00 89.69 103 ALA A N 1
ATOM 785 C CA . ALA A 1 103 ? 13.102 -3.522 -6.521 1.00 89.69 103 ALA A CA 1
ATOM 786 C C . ALA A 1 103 ? 14.318 -2.658 -6.138 1.00 89.69 103 ALA A C 1
ATOM 788 O O . ALA A 1 103 ? 15.041 -2.204 -7.030 1.00 89.69 103 ALA A O 1
ATOM 789 N N . GLY A 1 104 ? 14.571 -2.492 -4.834 1.00 86.44 104 GLY A N 1
ATOM 790 C CA . GLY A 1 104 ? 15.755 -1.814 -4.303 1.00 86.44 104 GLY A CA 1
ATOM 791 C C . GLY A 1 104 ? 15.583 -0.305 -4.174 1.00 86.44 104 GLY A C 1
ATOM 792 O O . GLY A 1 104 ? 16.568 0.416 -4.020 1.00 86.44 104 GLY A O 1
ATOM 793 N N . GLU A 1 105 ? 14.344 0.187 -4.210 1.00 85.44 105 GLU A N 1
ATOM 794 C CA . GLU A 1 105 ? 14.051 1.623 -4.186 1.00 85.44 105 GLU A CA 1
ATOM 795 C C . GLU A 1 105 ? 14.456 2.272 -2.849 1.00 85.44 105 GLU A C 1
ATOM 797 O O . GLU A 1 105 ? 14.693 3.476 -2.780 1.00 85.44 105 GLU A O 1
ATOM 802 N N . ALA A 1 106 ? 14.540 1.491 -1.763 1.00 73.94 106 ALA A N 1
ATOM 803 C CA . ALA A 1 106 ? 14.959 1.975 -0.442 1.00 73.94 106 ALA A CA 1
ATOM 804 C C . ALA A 1 106 ? 16.481 1.970 -0.207 1.00 73.94 106 ALA A C 1
ATOM 806 O O . ALA A 1 106 ? 16.919 2.313 0.892 1.00 73.94 106 ALA A O 1
ATOM 807 N N . GLY A 1 107 ? 17.291 1.557 -1.187 1.00 78.38 107 GLY A N 1
ATOM 808 C CA . GLY A 1 107 ? 18.711 1.258 -0.981 1.00 78.38 107 GLY A CA 1
ATOM 809 C C . G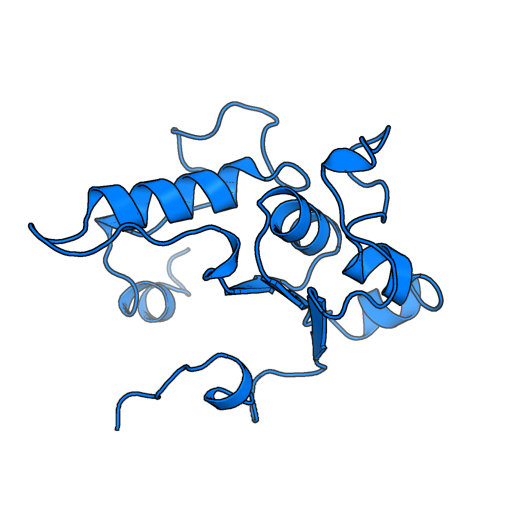LY A 1 107 ? 18.935 -0.200 -0.563 1.00 78.38 107 GLY A C 1
ATOM 810 O O . GLY A 1 107 ? 18.349 -1.101 -1.161 1.00 78.38 107 GLY A O 1
ATOM 811 N N . GLU A 1 108 ? 19.799 -0.459 0.429 1.00 69.38 108 GLU A N 1
ATOM 812 C CA . GLU A 1 108 ? 20.026 -1.826 0.930 1.00 69.38 108 GLU A CA 1
ATOM 813 C C . GLU A 1 108 ? 18.723 -2.412 1.492 1.00 69.38 108 GLU A C 1
ATOM 815 O O . GLU A 1 108 ? 18.169 -1.932 2.482 1.00 69.38 108 GLU A O 1
ATOM 820 N N . VAL A 1 109 ? 18.215 -3.450 0.826 1.00 65.50 109 VAL A N 1
ATOM 821 C CA . VAL A 1 109 ? 16.959 -4.106 1.185 1.00 65.50 109 VAL A CA 1
ATOM 822 C C . VAL A 1 109 ? 17.218 -5.084 2.327 1.00 65.50 109 VAL A C 1
ATOM 824 O O . VAL A 1 109 ? 17.894 -6.096 2.136 1.00 65.50 109 VAL A O 1
ATOM 827 N N . ASP A 1 110 ? 16.643 -4.820 3.502 1.00 74.56 110 ASP A N 1
ATOM 828 C CA . ASP A 1 110 ? 16.493 -5.860 4.521 1.00 74.56 110 ASP A CA 1
ATOM 829 C C . ASP A 1 110 ? 15.535 -6.930 3.982 1.00 74.56 110 ASP A C 1
ATOM 831 O O . ASP A 1 110 ? 14.327 -6.705 3.859 1.00 74.56 110 ASP A O 1
ATOM 835 N N . MET A 1 111 ? 16.089 -8.093 3.634 1.00 76.19 111 MET A N 1
ATOM 836 C CA . MET A 1 111 ? 15.340 -9.195 3.031 1.00 76.19 111 MET A CA 1
ATOM 837 C C . MET A 1 111 ? 14.242 -9.740 3.954 1.00 76.19 111 MET A C 1
ATOM 839 O O . MET A 1 111 ? 13.297 -10.347 3.463 1.00 76.19 111 MET A O 1
ATOM 843 N N . HIS A 1 112 ? 14.310 -9.484 5.267 1.00 77.06 112 HIS A N 1
ATOM 844 C CA . HIS A 1 112 ? 13.247 -9.853 6.205 1.00 77.06 112 HIS A CA 1
ATOM 845 C C . HIS A 1 112 ? 11.998 -8.972 6.097 1.00 77.06 112 HIS A C 1
ATOM 847 O O . HIS A 1 112 ? 10.947 -9.345 6.613 1.00 77.06 112 HIS A O 1
ATOM 853 N N . GLN A 1 113 ? 12.099 -7.810 5.449 1.00 77.62 113 GLN A N 1
ATOM 854 C CA . GLN A 1 113 ? 10.985 -6.876 5.287 1.00 77.62 113 GLN A CA 1
ATOM 855 C C . GLN A 1 113 ? 10.245 -7.056 3.960 1.00 77.62 113 GLN A C 1
ATOM 857 O O . GLN A 1 113 ? 9.274 -6.357 3.708 1.00 77.62 113 GLN A O 1
ATOM 862 N N . VAL A 1 114 ? 10.697 -7.941 3.078 1.00 86.06 114 VAL A N 1
ATOM 863 C CA . VAL A 1 114 ? 10.170 -8.081 1.714 1.00 86.06 114 VAL A CA 1
ATOM 864 C C . VAL A 1 114 ? 9.752 -9.525 1.446 1.00 86.06 114 VAL A C 1
ATOM 866 O O . VAL A 1 114 ? 10.103 -10.435 2.192 1.00 86.06 114 VAL A O 1
ATOM 869 N N . GLY A 1 115 ? 8.959 -9.728 0.396 1.00 91.19 115 GLY A N 1
ATOM 870 C CA . GLY A 1 115 ? 8.451 -11.038 -0.008 1.00 91.19 115 GLY A CA 1
ATOM 871 C C . GLY A 1 115 ? 9.457 -11.895 -0.747 1.00 91.19 115 GLY A C 1
ATOM 872 O O . GLY A 1 115 ? 10.578 -11.459 -0.995 1.00 91.19 115 GLY A O 1
ATOM 873 N N . GLU A 1 116 ? 9.022 -13.081 -1.166 1.00 94.31 116 GLU A N 1
ATOM 874 C CA . GLU A 1 116 ? 9.738 -13.913 -2.135 1.00 94.31 116 GLU A CA 1
ATOM 875 C C . GLU A 1 116 ? 9.142 -13.734 -3.535 1.00 94.31 116 GLU A C 1
ATOM 877 O O . GLU A 1 116 ? 7.970 -13.390 -3.702 1.00 94.31 116 GLU A O 1
ATOM 882 N N . VAL A 1 117 ? 9.953 -13.981 -4.564 1.00 95.25 117 VAL A N 1
ATOM 883 C CA . VAL A 1 117 ? 9.444 -14.024 -5.942 1.00 95.25 117 VAL A CA 1
ATOM 884 C C . VAL A 1 117 ? 8.440 -15.175 -6.057 1.00 95.25 117 VAL A C 1
ATOM 886 O O . VAL A 1 117 ? 8.684 -16.264 -5.539 1.00 95.25 117 VAL A O 1
ATOM 889 N N . ASP A 1 118 ? 7.315 -14.912 -6.723 1.00 93.75 118 ASP A N 1
ATOM 890 C CA . ASP A 1 118 ? 6.212 -15.857 -6.941 1.00 93.75 118 ASP A CA 1
ATOM 891 C C . ASP A 1 118 ? 5.501 -16.357 -5.663 1.00 93.75 118 ASP A C 1
ATOM 893 O O . ASP A 1 118 ? 4.822 -17.384 -5.688 1.00 93.75 118 ASP A O 1
ATOM 897 N N . ASP A 1 119 ? 5.576 -15.615 -4.549 1.00 96.00 119 ASP A N 1
ATOM 898 C CA . ASP A 1 119 ? 4.852 -15.948 -3.308 1.00 96.00 119 ASP A CA 1
ATOM 899 C C . ASP A 1 119 ? 3.332 -15.698 -3.364 1.00 96.00 119 ASP A C 1
ATOM 901 O O . ASP A 1 119 ? 2.592 -16.094 -2.461 1.00 96.00 119 ASP A O 1
ATOM 905 N N . GLY A 1 120 ? 2.854 -15.050 -4.431 1.00 94.81 120 GLY A N 1
ATOM 906 C CA . GLY A 1 120 ? 1.438 -14.762 -4.664 1.00 94.81 120 GLY A CA 1
ATOM 907 C C . GLY A 1 120 ? 0.841 -13.700 -3.736 1.00 94.81 120 GLY A C 1
ATOM 908 O O . GLY A 1 120 ? -0.374 -13.492 -3.753 1.00 94.81 120 GLY A O 1
ATOM 909 N N . TRP A 1 121 ? 1.663 -13.024 -2.930 1.00 96.12 121 TRP A N 1
ATOM 910 C CA . TRP A 1 121 ? 1.212 -11.983 -2.006 1.00 96.12 121 TRP A CA 1
ATOM 911 C C . TRP A 1 121 ? 1.011 -10.630 -2.697 1.00 96.12 121 TRP A C 1
ATOM 913 O O . TRP A 1 121 ? 0.232 -9.794 -2.232 1.00 96.12 121 TRP A O 1
ATOM 923 N N . ALA A 1 122 ? 1.673 -10.439 -3.839 1.00 97.56 122 ALA A N 1
ATOM 924 C CA . ALA A 1 122 ? 1.364 -9.379 -4.782 1.00 97.56 122 ALA A CA 1
ATOM 925 C C . ALA A 1 122 ? 1.059 -9.939 -6.169 1.00 97.56 122 ALA A C 1
ATOM 927 O O . ALA A 1 122 ? 1.578 -10.985 -6.561 1.00 97.56 122 ALA A O 1
ATOM 928 N N . GLU A 1 123 ? 0.241 -9.218 -6.926 1.00 97.56 123 GLU A N 1
ATOM 929 C CA . GLU A 1 123 ? -0.050 -9.544 -8.317 1.00 97.56 123 GLU A CA 1
ATOM 930 C C . GLU A 1 123 ? -0.132 -8.298 -9.190 1.00 97.56 123 GLU A C 1
ATOM 932 O O . GLU A 1 123 ? -0.426 -7.202 -8.715 1.00 97.56 123 GLU A O 1
ATOM 937 N N . GLU A 1 124 ? 0.110 -8.491 -10.480 1.00 97.31 124 GLU A N 1
ATOM 938 C CA . GLU A 1 124 ? -0.037 -7.452 -11.488 1.00 97.31 124 GLU A CA 1
ATOM 939 C C . GLU A 1 124 ? -1.408 -7.560 -12.169 1.00 97.31 124 GLU A C 1
ATOM 941 O O . GLU A 1 124 ? -1.805 -8.643 -12.606 1.00 97.31 124 GLU A O 1
ATOM 946 N N . LEU A 1 125 ? -2.104 -6.432 -12.326 1.00 97.56 125 LEU A N 1
ATOM 947 C CA . LEU A 1 125 ? -3.287 -6.300 -13.174 1.00 97.56 125 LEU A CA 1
ATOM 948 C C . LEU A 1 125 ? -3.102 -5.141 -14.156 1.00 97.56 125 LEU A C 1
ATOM 950 O O . LEU A 1 125 ? -2.601 -4.085 -13.800 1.00 97.56 125 LEU A O 1
ATOM 954 N N . ALA A 1 126 ? -3.591 -5.292 -15.388 1.00 95.75 126 ALA A N 1
ATOM 955 C CA . ALA A 1 126 ? -3.570 -4.193 -16.359 1.00 95.75 126 ALA A CA 1
ATOM 956 C C . ALA A 1 126 ? -4.626 -3.104 -16.065 1.00 95.75 126 ALA A C 1
ATOM 958 O O . ALA A 1 126 ? -4.480 -1.964 -16.496 1.00 95.75 126 ALA A O 1
ATOM 959 N N . THR A 1 127 ? -5.721 -3.465 -15.385 1.00 96.44 127 THR A N 1
ATOM 960 C CA . THR A 1 127 ? -6.850 -2.583 -15.043 1.00 96.44 127 THR A CA 1
ATOM 961 C C . THR A 1 127 ? -7.667 -3.173 -13.886 1.00 96.44 127 THR A C 1
ATOM 963 O O . THR A 1 127 ? -7.587 -4.373 -13.615 1.00 96.44 127 THR A O 1
ATOM 966 N N . LEU A 1 128 ? -8.485 -2.342 -13.231 1.00 95.12 128 LEU A N 1
ATOM 967 C CA . LEU A 1 128 ? -9.409 -2.729 -12.156 1.00 95.12 128 LEU A CA 1
ATOM 968 C C . LEU A 1 128 ? -10.867 -2.934 -12.623 1.00 95.12 128 LEU A C 1
ATOM 970 O O . LEU A 1 128 ? -11.707 -3.312 -11.812 1.00 95.12 128 LEU A O 1
ATOM 974 N N . GLU A 1 129 ? -11.189 -2.734 -13.908 1.00 93.06 129 GLU A N 1
ATOM 975 C CA . GLU A 1 129 ? -12.573 -2.819 -14.433 1.00 93.06 129 GLU A CA 1
ATOM 976 C C . GLU A 1 129 ? -13.266 -4.176 -14.196 1.00 93.06 129 GLU A C 1
ATOM 978 O O . GLU A 1 129 ? -14.488 -4.236 -14.084 1.00 93.06 129 GLU A O 1
ATOM 983 N N . ALA A 1 130 ? -12.497 -5.262 -14.082 1.00 90.12 130 ALA A N 1
ATOM 984 C CA . ALA A 1 130 ? -12.990 -6.612 -13.795 1.00 90.12 130 ALA A CA 1
ATOM 985 C C . ALA A 1 130 ? -12.317 -7.206 -12.548 1.00 90.12 130 ALA A C 1
ATOM 987 O O . ALA A 1 130 ? -11.985 -8.393 -12.505 1.00 90.12 130 ALA A O 1
ATOM 988 N N . PHE A 1 131 ? -12.061 -6.361 -11.547 1.00 95.31 131 PHE A N 1
ATOM 989 C CA . PHE A 1 131 ? -11.378 -6.770 -10.329 1.00 95.31 131 PHE A CA 1
ATOM 990 C C . PHE A 1 131 ? -12.115 -7.920 -9.620 1.00 95.31 131 PHE A C 1
ATOM 992 O O . PHE A 1 131 ? -13.315 -7.858 -9.343 1.00 95.31 131 PHE A O 1
ATOM 999 N N . ALA A 1 132 ? -11.387 -8.998 -9.323 1.00 94.62 132 ALA A N 1
ATOM 1000 C CA . ALA A 1 132 ? -11.948 -10.231 -8.781 1.00 94.62 132 ALA A CA 1
ATOM 1001 C C . ALA A 1 132 ? -12.178 -10.136 -7.263 1.00 94.62 132 ALA A C 1
ATOM 1003 O O . ALA A 1 132 ? -11.505 -10.814 -6.491 1.00 94.62 132 ALA A O 1
ATOM 1004 N N . PHE A 1 133 ? -13.148 -9.329 -6.823 1.00 94.69 133 PHE A N 1
ATOM 1005 C CA . PHE A 1 133 ? -13.452 -9.089 -5.401 1.00 94.69 133 PHE A CA 1
ATOM 1006 C C . PHE A 1 133 ? -13.510 -10.369 -4.544 1.00 94.69 133 PHE A C 1
ATOM 1008 O O . PHE A 1 133 ? -12.906 -10.428 -3.472 1.00 94.69 133 PHE A O 1
ATOM 1015 N N . ALA A 1 134 ? -14.142 -11.430 -5.059 1.00 94.50 134 ALA A N 1
ATOM 1016 C CA . ALA A 1 134 ? -14.278 -12.713 -4.366 1.00 94.50 134 ALA A CA 1
ATOM 1017 C C . ALA A 1 134 ? -12.932 -13.384 -4.022 1.00 94.50 134 ALA A C 1
ATOM 1019 O O . ALA A 1 134 ? -12.840 -14.069 -3.007 1.00 94.50 134 ALA A O 1
ATOM 1020 N N . LYS A 1 135 ? -11.869 -13.151 -4.810 1.00 93.56 135 LYS A N 1
ATOM 1021 C CA . LYS A 1 135 ? -10.505 -13.643 -4.523 1.00 93.56 135 LYS A CA 1
ATOM 1022 C C . LYS A 1 135 ? -9.954 -13.088 -3.203 1.00 93.56 135 LYS A C 1
ATOM 1024 O O . LYS A 1 135 ? -9.089 -13.703 -2.584 1.00 93.56 135 LYS A O 1
ATOM 1029 N N . TYR A 1 136 ? -10.444 -11.928 -2.780 1.00 93.06 136 TYR A N 1
ATOM 1030 C CA . TYR A 1 136 ? -10.006 -11.227 -1.573 1.00 93.06 136 TYR A CA 1
ATOM 1031 C C . TYR A 1 136 ? -11.057 -11.265 -0.463 1.00 93.06 136 TYR A C 1
ATOM 1033 O O . TYR A 1 136 ? -10.923 -10.544 0.516 1.00 93.06 136 TYR A O 1
ATOM 1041 N N . GLY A 1 137 ? -12.116 -12.068 -0.617 1.00 92.56 137 GLY A N 1
ATOM 1042 C CA . GLY A 1 137 ? -13.216 -12.105 0.348 1.00 92.56 137 GLY A CA 1
ATOM 1043 C C . GLY A 1 137 ? -14.047 -10.818 0.394 1.00 92.56 137 GLY A C 1
ATOM 1044 O O . GLY A 1 137 ? -14.835 -10.642 1.316 1.00 92.56 137 GLY A O 1
ATOM 1045 N N . ILE A 1 138 ? -13.900 -9.922 -0.590 1.00 93.12 138 ILE A N 1
ATOM 1046 C CA . ILE A 1 138 ? -14.649 -8.666 -0.641 1.00 93.12 138 ILE A CA 1
ATOM 1047 C C . ILE A 1 138 ? -16.022 -8.934 -1.260 1.00 93.12 138 ILE A C 1
ATOM 1049 O O . ILE A 1 138 ? -16.126 -9.495 -2.354 1.00 93.12 138 ILE A O 1
ATOM 1053 N N . VAL A 1 139 ? -17.074 -8.489 -0.574 1.00 91.81 139 VAL A N 1
ATOM 1054 C CA . VAL A 1 139 ? -18.450 -8.489 -1.081 1.00 91.81 139 VAL A CA 1
ATOM 1055 C C . VAL A 1 139 ? -18.812 -7.049 -1.451 1.00 91.81 139 VAL A C 1
ATOM 1057 O O . VAL A 1 139 ? -18.932 -6.217 -0.551 1.00 91.81 139 VAL A O 1
ATOM 1060 N N . PRO A 1 140 ? -18.951 -6.715 -2.747 1.00 82.75 140 PRO A N 1
ATOM 1061 C CA . PRO A 1 140 ? -19.359 -5.378 -3.158 1.00 82.75 140 PRO A CA 1
ATOM 1062 C C . PRO A 1 140 ? -20.729 -5.025 -2.576 1.00 82.75 140 PRO A C 1
ATOM 1064 O O . PRO A 1 140 ? -21.624 -5.871 -2.537 1.00 82.75 140 PRO A O 1
ATOM 1067 N N . ALA A 1 141 ? -20.897 -3.773 -2.149 1.00 77.69 141 ALA A N 1
ATOM 1068 C CA . ALA A 1 141 ? -22.215 -3.262 -1.803 1.00 77.69 141 ALA A CA 1
ATOM 1069 C C . ALA A 1 141 ? -23.118 -3.321 -3.050 1.00 77.69 141 ALA A C 1
ATOM 1071 O O . ALA A 1 141 ? -22.728 -2.842 -4.117 1.00 77.69 141 ALA A O 1
ATOM 1072 N N . VAL A 1 142 ? -24.279 -3.966 -2.908 1.00 61.94 142 VAL A N 1
ATOM 1073 C CA . VAL A 1 142 ? -25.351 -4.035 -3.918 1.00 61.94 142 VAL A CA 1
ATOM 1074 C C . VAL A 1 142 ? -26.176 -2.760 -3.965 1.00 61.94 142 VAL A C 1
ATOM 1076 O O . VAL A 1 142 ? -26.365 -2.140 -2.894 1.00 61.94 142 VAL A O 1
#